Protein AF-A0A2V7QDG0-F1 (afdb_monomer_lite)

Foldseek 3Di:
DDDPQNLLQLLLVLLVQLLPPVNVVVNVVSLVVNLVVLQADKWKWFQDQPNPFIDIVNHGYDYPRRNVLSVLCVLLQWGMKIAHRNHDSQLSNLLSNSSNDHRPPDRSVVSSVVSVNPRIDTDGDDPRPDD

Secondary structure (DSSP, 8-state):
---HHHHHHHHHHHHHHHT-TT-HHHHHHHHHHHHHHHSS--EEEEEPGGG--EEETTEEE--TTHHHHHHHHHHTTEEEEEE-SS--HHHHHHHHHHHHSPTTSS-HHHHHHHTT-SS-EEEEPPPP---

Radius of gyration: 13.72 Å; chains: 1; bounding box: 31×35×35 Å

pLDDT: mean 87.35, std 11.58, range [34.81, 96.25]

Sequence (131 aa):
MPTLDNLAARFAQCVSLFRDPSAKTEQKKEFRALLGLLQDAAVTLRLAPGGSGIELNGVPCEAAGLATLVERLDLHGIGEIALPANPPPTQLFELLQALADQPGTHDVANRLAAAGADRIRIAPAGPSPSP

Structure (mmCIF, N/CA/C/O backbone):
data_AF-A0A2V7QDG0-F1
#
_entry.id   AF-A0A2V7QDG0-F1
#
loop_
_atom_site.group_PDB
_atom_site.id
_atom_site.type_symbol
_atom_site.label_atom_id
_atom_site.label_alt_id
_atom_site.label_comp_id
_atom_site.label_asym_id
_atom_site.label_entity_id
_atom_site.label_seq_id
_atom_site.pdbx_PDB_ins_code
_atom_site.Cartn_x
_atom_site.Cartn_y
_atom_site.Cartn_z
_atom_site.occupancy
_atom_site.B_iso_or_equiv
_atom_site.auth_seq_id
_atom_site.auth_comp_id
_atom_site.auth_asym_id
_atom_site.auth_atom_id
_atom_site.pdbx_PDB_model_num
ATOM 1 N N . MET A 1 1 ? -15.339 11.117 9.335 1.00 50.03 1 MET A N 1
ATOM 2 C CA . MET A 1 1 ? -14.679 9.840 8.997 1.00 50.03 1 MET A CA 1
ATOM 3 C C . MET A 1 1 ? -13.968 10.016 7.670 1.00 50.03 1 MET A C 1
ATOM 5 O O . MET A 1 1 ? -14.584 10.589 6.777 1.00 50.03 1 MET A O 1
ATOM 9 N N . PRO A 1 2 ? -12.698 9.612 7.533 1.00 61.31 2 PRO A N 1
ATOM 10 C CA . PRO A 1 2 ? -12.097 9.510 6.211 1.00 61.31 2 PRO A CA 1
ATOM 11 C C . PRO A 1 2 ? -12.868 8.469 5.393 1.00 61.31 2 PRO A C 1
ATOM 13 O O . PRO A 1 2 ? -13.202 7.403 5.906 1.00 61.31 2 PRO A O 1
ATOM 16 N N . THR A 1 3 ? -13.200 8.800 4.148 1.00 84.06 3 THR A N 1
ATOM 17 C CA . THR A 1 3 ? -13.788 7.836 3.213 1.00 84.06 3 THR A CA 1
ATOM 18 C C . THR A 1 3 ? -12.719 6.846 2.757 1.00 84.06 3 THR A C 1
ATOM 20 O O . THR A 1 3 ? -11.524 7.159 2.784 1.00 84.06 3 THR A O 1
ATOM 23 N N . LEU A 1 4 ? -13.141 5.657 2.322 1.00 89.75 4 LEU A N 1
ATOM 24 C CA . LEU A 1 4 ? -12.231 4.669 1.739 1.00 89.75 4 LEU A CA 1
ATOM 25 C C . LEU A 1 4 ? -11.511 5.249 0.510 1.00 89.75 4 LEU A C 1
ATOM 27 O O . LEU A 1 4 ? -10.300 5.099 0.406 1.00 89.75 4 LEU A O 1
ATOM 31 N N . ASP A 1 5 ? -12.184 6.053 -0.318 1.00 91.81 5 ASP A N 1
ATOM 32 C CA . ASP A 1 5 ? -11.551 6.726 -1.465 1.00 91.81 5 ASP A CA 1
ATOM 33 C C . ASP A 1 5 ? -10.410 7.667 -1.070 1.00 91.81 5 ASP A C 1
ATOM 35 O O . ASP A 1 5 ? -9.383 7.712 -1.743 1.00 91.81 5 ASP A O 1
ATOM 39 N N . ASN A 1 6 ? -10.539 8.398 0.044 1.00 92.31 6 ASN A N 1
ATOM 40 C CA . ASN A 1 6 ? -9.447 9.238 0.539 1.00 92.31 6 ASN A CA 1
ATOM 41 C C . ASN A 1 6 ? -8.246 8.375 0.950 1.00 92.31 6 ASN A C 1
ATOM 43 O O . ASN A 1 6 ? -7.110 8.723 0.645 1.00 92.31 6 ASN A O 1
ATOM 47 N N . LEU A 1 7 ? -8.476 7.232 1.601 1.00 92.19 7 LEU A N 1
ATOM 48 C CA . LEU A 1 7 ? -7.390 6.312 1.939 1.00 92.19 7 LEU A CA 1
ATOM 49 C C . LEU A 1 7 ? -6.736 5.736 0.679 1.00 92.19 7 LEU A C 1
ATOM 51 O O . LEU A 1 7 ? -5.509 5.744 0.578 1.00 92.19 7 LEU A O 1
ATOM 55 N N . ALA A 1 8 ? -7.541 5.309 -0.293 1.00 93.56 8 ALA A N 1
ATOM 56 C CA . ALA A 1 8 ? -7.075 4.758 -1.559 1.00 93.56 8 ALA A CA 1
ATOM 57 C C . ALA A 1 8 ? -6.234 5.781 -2.347 1.00 93.56 8 ALA A C 1
ATOM 59 O O . ALA A 1 8 ? -5.121 5.471 -2.773 1.00 93.56 8 ALA A O 1
ATOM 60 N N . ALA A 1 9 ? -6.714 7.026 -2.460 1.00 94.25 9 ALA A N 1
ATOM 61 C CA . ALA A 1 9 ? -5.997 8.123 -3.110 1.00 94.25 9 ALA A CA 1
ATOM 62 C C . ALA A 1 9 ? -4.649 8.408 -2.438 1.00 94.25 9 ALA A C 1
ATOM 64 O O . ALA A 1 9 ? -3.636 8.561 -3.117 1.00 94.25 9 ALA A O 1
ATOM 65 N N . ARG A 1 10 ? -4.609 8.451 -1.100 1.00 94.75 10 ARG A N 1
ATOM 66 C CA . ARG A 1 10 ? -3.361 8.689 -0.360 1.00 94.75 10 ARG A CA 1
ATOM 67 C C . ARG A 1 10 ? -2.375 7.545 -0.498 1.00 94.75 10 ARG A C 1
ATOM 69 O O . ARG A 1 10 ? -1.183 7.790 -0.650 1.00 94.75 10 ARG A O 1
ATOM 76 N N . PHE A 1 11 ? -2.859 6.306 -0.485 1.00 95.00 11 PHE A N 1
ATOM 77 C CA . PHE A 1 11 ? -2.010 5.143 -0.714 1.00 95.00 11 PHE A CA 1
ATOM 78 C C . PHE A 1 11 ? -1.373 5.200 -2.109 1.00 95.00 11 PHE A C 1
ATOM 80 O O . PHE A 1 11 ? -0.152 5.098 -2.236 1.00 95.00 11 PHE A O 1
ATOM 87 N N . ALA A 1 12 ? -2.179 5.451 -3.145 1.00 94.94 12 ALA A N 1
ATOM 88 C CA . ALA A 1 12 ? -1.694 5.620 -4.511 1.00 94.94 12 ALA A CA 1
ATOM 89 C C . ALA A 1 12 ? -0.690 6.779 -4.628 1.00 94.94 12 ALA A C 1
ATOM 91 O O . ALA A 1 12 ? 0.371 6.632 -5.239 1.00 94.94 12 ALA A O 1
ATOM 92 N N . GLN A 1 13 ? -0.980 7.913 -3.985 1.00 95.62 13 GLN A N 1
ATOM 93 C CA . GLN A 1 13 ? -0.096 9.075 -3.975 1.00 95.62 13 GLN A CA 1
ATOM 94 C C . GLN A 1 13 ? 1.233 8.784 -3.270 1.00 95.62 13 GLN A C 1
ATOM 96 O O . GLN A 1 13 ? 2.280 9.191 -3.772 1.00 95.62 13 GLN A O 1
ATOM 101 N N . CYS A 1 14 ? 1.226 8.057 -2.148 1.00 95.56 14 CYS A N 1
ATOM 102 C CA . CYS A 1 14 ? 2.448 7.597 -1.491 1.00 95.56 14 CYS A CA 1
ATOM 103 C C . CYS A 1 14 ? 3.302 6.760 -2.446 1.00 95.56 14 CYS A C 1
ATOM 105 O O . CYS A 1 14 ? 4.466 7.092 -2.649 1.00 95.56 14 CYS A O 1
ATOM 107 N N . VAL A 1 15 ? 2.731 5.728 -3.076 1.00 94.56 15 VAL A N 1
ATOM 108 C CA . VAL A 1 15 ? 3.474 4.881 -4.027 1.00 94.56 15 VAL A CA 1
ATOM 109 C C . VAL A 1 15 ? 4.035 5.717 -5.180 1.00 94.56 15 VAL A C 1
ATOM 111 O O . VAL A 1 15 ? 5.191 5.544 -5.557 1.00 94.56 15 VAL A O 1
ATOM 114 N N . SER A 1 16 ? 3.270 6.681 -5.701 1.00 93.88 16 SER A N 1
ATOM 115 C CA . SER A 1 16 ? 3.753 7.575 -6.758 1.00 93.88 16 SER A CA 1
ATOM 116 C C . SER A 1 16 ? 4.899 8.481 -6.298 1.00 93.88 16 SER A C 1
ATOM 118 O O . SER A 1 16 ? 5.885 8.617 -7.015 1.00 93.88 16 SER A O 1
ATOM 120 N N . LEU A 1 17 ? 4.798 9.098 -5.116 1.00 94.94 17 LEU A N 1
ATOM 121 C CA . LEU A 1 17 ? 5.831 9.992 -4.578 1.00 94.94 17 LEU A CA 1
ATOM 122 C C . LEU A 1 17 ? 7.122 9.249 -4.234 1.00 94.94 17 LEU A C 1
ATOM 124 O O . LEU A 1 17 ? 8.207 9.801 -4.390 1.00 94.94 17 LEU A O 1
ATOM 128 N N . PHE A 1 18 ? 7.021 8.002 -3.778 1.00 93.19 18 PHE A N 1
ATOM 129 C CA . PHE A 1 18 ? 8.183 7.188 -3.420 1.00 93.19 18 PHE A CA 1
ATOM 130 C C . PHE A 1 18 ? 9.029 6.797 -4.640 1.00 93.19 18 PHE A C 1
ATOM 132 O O . PHE A 1 18 ? 10.203 6.475 -4.484 1.00 93.19 18 PHE A O 1
ATOM 139 N N . ARG A 1 19 ? 8.475 6.903 -5.856 1.00 91.19 19 ARG A N 1
ATOM 140 C CA . ARG A 1 19 ? 9.228 6.745 -7.112 1.00 91.19 19 ARG A CA 1
ATOM 141 C C . ARG A 1 19 ? 10.133 7.935 -7.424 1.00 91.19 19 ARG A C 1
ATOM 143 O O . ARG A 1 19 ? 11.062 7.786 -8.213 1.00 91.19 19 ARG A O 1
ATOM 150 N N . ASP A 1 20 ? 9.858 9.102 -6.845 1.00 91.75 20 ASP A N 1
ATOM 151 C CA . ASP A 1 20 ? 10.674 10.301 -7.014 1.00 91.75 20 ASP A CA 1
ATOM 152 C C . ASP A 1 20 ? 11.577 10.501 -5.785 1.00 91.75 20 ASP A C 1
ATOM 154 O O . ASP A 1 20 ? 11.130 11.051 -4.775 1.00 91.75 20 ASP A O 1
ATOM 158 N N . PRO A 1 21 ? 12.864 10.112 -5.840 1.00 86.94 21 PRO A N 1
ATOM 159 C CA . PRO A 1 21 ? 13.773 10.239 -4.701 1.00 86.94 21 PRO A CA 1
ATOM 160 C C . PRO A 1 21 ? 14.063 11.696 -4.295 1.00 86.94 21 PRO A C 1
ATOM 162 O O . PRO A 1 21 ? 14.637 11.925 -3.223 1.00 86.94 21 PRO A O 1
ATOM 165 N N . SER A 1 22 ? 13.695 12.682 -5.121 1.00 92.00 22 SER A N 1
ATOM 166 C CA . SER A 1 22 ? 13.873 14.106 -4.826 1.00 92.00 22 SER A CA 1
ATOM 167 C C . SER A 1 22 ? 12.738 14.694 -3.974 1.00 92.00 22 SER A C 1
ATOM 169 O O . SER A 1 22 ? 12.972 15.632 -3.210 1.00 92.00 22 SER A O 1
ATOM 171 N N . ALA A 1 23 ? 11.548 14.084 -3.986 1.00 93.69 23 ALA A N 1
ATOM 172 C CA . ALA A 1 23 ? 10.334 14.567 -3.319 1.00 93.69 23 ALA A CA 1
ATOM 173 C C . ALA A 1 23 ? 10.246 14.205 -1.817 1.00 93.69 23 ALA A C 1
ATOM 175 O O . ALA A 1 23 ? 9.186 13.847 -1.298 1.00 93.69 23 ALA A O 1
ATOM 176 N N . LYS A 1 24 ? 11.366 14.253 -1.079 1.00 92.62 24 LYS A N 1
ATOM 177 C CA . LYS A 1 24 ? 11.447 13.752 0.315 1.00 92.62 24 LYS A CA 1
ATOM 178 C C . LYS A 1 24 ? 10.480 14.448 1.279 1.00 92.62 24 LYS A C 1
ATOM 180 O O . LYS A 1 24 ? 9.975 13.822 2.216 1.00 92.62 24 LYS A O 1
ATOM 185 N N . THR A 1 25 ? 10.236 15.742 1.084 1.00 94.75 25 THR A N 1
ATOM 186 C CA . THR A 1 25 ? 9.331 16.528 1.937 1.00 94.75 25 THR A CA 1
ATOM 187 C C . THR A 1 25 ? 7.885 16.077 1.741 1.00 94.75 25 THR A C 1
ATOM 189 O O . THR A 1 25 ? 7.161 15.840 2.713 1.00 94.75 25 THR A O 1
ATOM 192 N N . GLU A 1 26 ? 7.488 15.894 0.488 1.00 95.31 26 GLU A N 1
ATOM 193 C CA . GLU A 1 26 ? 6.166 15.466 0.052 1.00 95.31 26 GLU A CA 1
ATOM 194 C C . GLU A 1 26 ? 5.913 14.013 0.458 1.00 95.31 26 GLU A C 1
ATOM 196 O O . GLU A 1 26 ? 4.876 13.732 1.056 1.00 95.31 26 GLU A O 1
ATOM 201 N N . GLN A 1 27 ? 6.886 13.116 0.250 1.00 94.44 27 GLN A N 1
ATOM 202 C CA . GLN A 1 27 ? 6.838 11.726 0.716 1.00 94.44 27 GLN A CA 1
ATOM 203 C C . GLN A 1 27 ? 6.535 11.654 2.214 1.00 94.44 27 GLN A C 1
ATOM 205 O O . GLN A 1 27 ? 5.608 10.965 2.632 1.00 94.44 27 GLN A O 1
ATOM 210 N N . LYS A 1 28 ? 7.279 12.405 3.038 1.00 94.75 28 LYS A N 1
ATOM 211 C CA . LYS A 1 28 ? 7.102 12.410 4.496 1.00 94.75 28 LYS A CA 1
ATOM 212 C C . LYS A 1 28 ? 5.739 12.959 4.912 1.00 94.75 28 LYS A C 1
ATOM 214 O O . LYS A 1 28 ? 5.142 12.459 5.868 1.00 94.75 28 LYS A O 1
ATOM 219 N N . LYS A 1 29 ? 5.266 14.009 4.236 1.00 96.25 29 LYS A N 1
ATOM 220 C CA . LYS A 1 29 ? 3.952 14.613 4.489 1.00 96.25 29 LYS A CA 1
ATOM 221 C C . LYS A 1 29 ? 2.836 13.620 4.176 1.00 96.25 29 LYS A C 1
ATOM 223 O O . LYS A 1 29 ? 1.977 13.400 5.027 1.00 96.25 29 LYS A O 1
ATOM 228 N N . GLU A 1 30 ? 2.878 13.011 2.996 1.00 95.62 30 GLU A N 1
ATOM 229 C CA . GLU A 1 30 ? 1.843 12.085 2.542 1.00 95.62 30 GLU A CA 1
ATOM 230 C C . GLU A 1 30 ? 1.844 10.797 3.371 1.00 95.62 30 GLU A C 1
ATOM 232 O O . GLU A 1 30 ? 0.801 10.364 3.852 1.00 95.62 30 GLU A O 1
ATOM 237 N N . PHE A 1 31 ? 3.030 10.264 3.672 1.00 95.75 31 PHE A N 1
ATOM 238 C CA . PHE A 1 31 ? 3.196 9.090 4.523 1.00 95.75 31 PHE A CA 1
ATOM 239 C C . PHE A 1 31 ? 2.591 9.278 5.922 1.00 95.75 31 PHE A C 1
ATOM 241 O O . PHE A 1 31 ? 1.888 8.408 6.433 1.00 95.75 31 PHE A O 1
ATOM 248 N N . ARG A 1 32 ? 2.810 10.444 6.546 1.00 95.62 32 ARG A N 1
ATOM 249 C CA . ARG A 1 32 ? 2.201 10.774 7.846 1.00 95.62 32 ARG A CA 1
ATOM 250 C C . ARG A 1 32 ? 0.685 10.897 7.764 1.00 95.62 32 ARG A C 1
ATOM 252 O O . ARG A 1 32 ? 0.002 10.495 8.701 1.00 95.62 32 ARG A O 1
ATOM 259 N N . ALA A 1 33 ? 0.165 11.449 6.670 1.00 94.31 33 ALA A N 1
ATOM 260 C CA . ALA A 1 33 ? -1.273 11.540 6.464 1.00 94.31 33 ALA A CA 1
ATOM 261 C C . ALA A 1 33 ? -1.900 10.145 6.324 1.00 94.31 33 ALA A C 1
ATOM 263 O O . ALA A 1 33 ? -2.907 9.875 6.972 1.00 94.31 33 ALA A O 1
ATOM 264 N N . LEU A 1 34 ? -1.270 9.246 5.559 1.00 94.56 34 LEU A N 1
ATOM 265 C CA . LEU A 1 34 ? -1.700 7.852 5.431 1.00 94.56 34 LEU A CA 1
ATOM 266 C C . LEU A 1 34 ? -1.682 7.117 6.781 1.00 94.56 34 LEU A C 1
ATOM 268 O O . LEU A 1 34 ? -2.663 6.464 7.126 1.00 94.56 34 LEU A O 1
ATOM 272 N N . LEU A 1 35 ? -0.617 7.271 7.579 1.00 93.81 35 LEU A N 1
ATOM 273 C CA . LEU A 1 35 ? -0.552 6.698 8.931 1.00 93.81 35 LEU A CA 1
ATOM 274 C C . LEU A 1 35 ? -1.698 7.178 9.826 1.00 93.81 35 LEU A C 1
ATOM 276 O O . LEU A 1 35 ? -2.292 6.371 10.533 1.00 93.81 35 LEU A O 1
ATOM 280 N N . GLY A 1 36 ? -2.037 8.469 9.766 1.00 93.56 36 GLY A N 1
ATOM 281 C CA . GLY A 1 36 ? -3.166 9.021 10.515 1.00 93.56 36 GLY A CA 1
ATOM 282 C C . GLY A 1 36 ? -4.511 8.403 10.121 1.00 93.56 36 GLY A C 1
ATOM 283 O O . GLY A 1 36 ? -5.379 8.246 10.972 1.00 93.56 36 GLY A O 1
ATOM 284 N N . LEU A 1 37 ? -4.685 8.001 8.855 1.00 91.88 37 LEU A N 1
ATOM 285 C CA . LEU A 1 37 ? -5.897 7.302 8.409 1.00 91.88 37 LEU A CA 1
ATOM 286 C C . LEU A 1 37 ? -5.953 5.842 8.876 1.00 91.88 37 LEU A C 1
ATOM 288 O O . LEU A 1 37 ? -7.039 5.322 9.119 1.00 91.88 37 LEU A O 1
ATOM 292 N N . LEU A 1 38 ? -4.796 5.191 9.001 1.00 92.69 38 LEU A N 1
ATOM 293 C CA . LEU A 1 38 ? -4.669 3.792 9.421 1.00 92.69 38 LEU A CA 1
ATOM 294 C C . LEU A 1 38 ? -4.606 3.624 10.946 1.00 92.69 38 LEU A C 1
ATOM 296 O O . LEU A 1 38 ? -4.506 2.497 11.428 1.00 92.69 38 LEU A O 1
ATOM 300 N N . GLN A 1 39 ? -4.651 4.716 11.714 1.00 90.81 39 GLN A N 1
ATOM 301 C CA . GLN A 1 39 ? -4.477 4.692 13.168 1.00 90.81 39 GLN A CA 1
ATOM 302 C C . GLN A 1 39 ? -5.492 3.773 13.862 1.00 90.81 39 GLN A C 1
ATOM 304 O O . GLN A 1 39 ? -5.100 2.944 14.680 1.00 90.81 39 GLN A O 1
ATOM 309 N N . ASP A 1 40 ? -6.766 3.867 13.478 1.00 86.81 40 ASP A N 1
ATOM 310 C CA . ASP A 1 40 ? -7.866 3.167 14.155 1.00 86.81 40 ASP A CA 1
ATOM 311 C C . ASP A 1 40 ? -8.555 2.109 13.275 1.00 86.81 40 ASP A C 1
ATOM 313 O O . ASP A 1 40 ? -9.493 1.448 13.718 1.00 86.81 40 ASP A O 1
ATOM 317 N N . ALA A 1 41 ? -8.109 1.932 12.026 1.00 86.44 41 ALA A N 1
ATOM 318 C CA . ALA A 1 41 ? -8.768 1.065 11.054 1.00 86.44 41 ALA A CA 1
ATOM 319 C C . ALA A 1 41 ? -7.781 0.130 10.352 1.00 86.44 41 ALA A C 1
ATOM 321 O O . ALA A 1 41 ? -6.815 0.569 9.729 1.00 86.44 41 ALA A O 1
ATOM 322 N N . ALA A 1 42 ? -8.071 -1.171 10.419 1.00 91.31 42 ALA A N 1
ATOM 323 C CA . ALA A 1 42 ? -7.445 -2.154 9.549 1.00 91.31 42 ALA A CA 1
ATOM 324 C C . ALA A 1 42 ? -8.037 -2.036 8.141 1.00 91.31 42 ALA A C 1
ATOM 326 O O . ALA A 1 42 ? -9.237 -1.792 7.969 1.00 91.31 42 ALA A O 1
ATOM 327 N N . VAL A 1 43 ? -7.187 -2.211 7.136 1.00 94.12 43 VAL A N 1
ATOM 328 C CA . VAL A 1 43 ? -7.565 -2.050 5.736 1.00 94.12 43 VAL A CA 1
ATOM 329 C C . VAL A 1 43 ? -6.993 -3.185 4.921 1.00 94.12 43 VAL A C 1
ATOM 331 O O . VAL A 1 43 ? -5.805 -3.472 4.983 1.00 94.12 43 VAL A O 1
ATOM 334 N N . THR A 1 44 ? -7.845 -3.802 4.123 1.00 95.25 44 THR A N 1
ATOM 335 C CA . THR A 1 44 ? -7.456 -4.749 3.089 1.00 95.25 44 THR A CA 1
ATOM 336 C C . THR A 1 44 ? -7.577 -4.049 1.755 1.00 95.25 44 THR A C 1
ATOM 338 O O . THR A 1 44 ? -8.673 -3.649 1.373 1.00 95.25 44 THR A O 1
ATOM 341 N N . LEU A 1 45 ? -6.455 -3.880 1.072 1.00 95.19 45 LEU A N 1
ATOM 342 C CA . LEU A 1 45 ? -6.398 -3.388 -0.291 1.00 95.19 45 LEU A CA 1
ATOM 343 C C . LEU A 1 45 ? -6.337 -4.584 -1.231 1.00 95.19 45 LEU A C 1
ATOM 345 O O . LEU A 1 45 ? -5.458 -5.426 -1.080 1.00 95.19 45 LEU A O 1
ATOM 349 N N . ARG A 1 46 ? -7.245 -4.656 -2.200 1.00 94.50 46 ARG A N 1
ATOM 350 C CA . ARG A 1 46 ? -7.330 -5.767 -3.149 1.00 94.50 46 ARG A CA 1
ATOM 351 C C . ARG A 1 46 ? -7.445 -5.250 -4.579 1.00 94.50 46 ARG A C 1
ATOM 353 O O . ARG A 1 46 ? -8.132 -4.260 -4.822 1.00 94.50 46 ARG A O 1
ATOM 360 N N . LEU A 1 47 ? -6.796 -5.931 -5.522 1.00 92.25 47 LEU A N 1
ATOM 361 C CA . LEU A 1 47 ? -7.084 -5.766 -6.945 1.00 92.25 47 LEU A CA 1
ATOM 362 C C . LEU A 1 47 ? -8.492 -6.289 -7.239 1.00 92.25 47 LEU A C 1
ATOM 364 O O . LEU A 1 47 ? -8.799 -7.452 -6.969 1.00 92.25 47 LEU A O 1
ATOM 368 N N . ALA A 1 48 ? -9.343 -5.437 -7.806 1.00 87.81 48 ALA A N 1
ATOM 369 C CA . ALA A 1 48 ? -10.673 -5.853 -8.224 1.00 87.81 48 ALA A CA 1
ATOM 370 C C . ALA A 1 48 ? -10.576 -7.000 -9.256 1.00 87.81 48 ALA A C 1
ATOM 372 O O . ALA A 1 48 ? -9.614 -7.044 -10.039 1.00 87.81 48 ALA A O 1
ATOM 373 N N . PRO A 1 49 ? -11.553 -7.926 -9.301 1.00 79.19 49 PRO A N 1
ATOM 374 C CA . PRO A 1 49 ? -11.563 -9.010 -10.277 1.00 79.19 49 PRO A CA 1
ATOM 375 C C . PRO A 1 49 ? -11.360 -8.498 -11.710 1.00 79.19 49 PRO A C 1
ATOM 377 O O . PRO A 1 49 ? -12.013 -7.549 -12.146 1.00 79.19 49 PRO A O 1
ATOM 380 N N . GLY A 1 50 ? -10.435 -9.125 -12.442 1.00 74.44 50 GLY A N 1
ATOM 381 C CA . GLY A 1 50 ? -10.081 -8.718 -13.806 1.00 74.44 50 GLY A CA 1
ATOM 382 C C . GLY A 1 50 ? -9.208 -7.460 -13.905 1.00 74.44 50 GLY A C 1
ATOM 383 O O . GLY A 1 50 ? -9.056 -6.935 -15.003 1.00 74.44 50 GLY A O 1
ATOM 384 N N . GLY A 1 51 ? -8.646 -6.964 -12.795 1.00 71.94 51 GLY A N 1
ATOM 385 C CA . GLY A 1 51 ? -7.712 -5.828 -12.794 1.00 71.94 51 GLY A CA 1
ATOM 386 C C . GLY A 1 51 ? -8.371 -4.471 -13.063 1.00 71.94 51 GLY A C 1
ATOM 387 O O . GLY A 1 51 ? -7.697 -3.518 -13.439 1.00 71.94 51 GLY A O 1
ATOM 388 N N . SER A 1 52 ? -9.690 -4.368 -12.884 1.00 80.25 52 SER A N 1
ATOM 389 C CA . SER A 1 52 ? -10.482 -3.177 -13.228 1.00 80.25 52 SER A CA 1
ATOM 390 C C . SER A 1 52 ? -10.310 -1.996 -12.265 1.00 80.25 52 SER A C 1
ATOM 392 O O . SER A 1 52 ? -10.782 -0.897 -12.554 1.00 80.25 52 SER A O 1
ATOM 394 N N . GLY A 1 53 ? -9.639 -2.195 -11.128 1.00 90.25 53 GLY A N 1
ATOM 395 C CA . GLY A 1 53 ? -9.488 -1.167 -10.109 1.00 90.25 53 GLY A CA 1
ATOM 396 C C . GLY A 1 53 ? -9.013 -1.707 -8.765 1.00 90.25 53 GLY A C 1
ATOM 397 O O . GLY A 1 53 ? -8.429 -2.788 -8.672 1.00 90.25 53 GLY A O 1
ATOM 398 N N . ILE A 1 54 ? -9.283 -0.927 -7.719 1.00 94.50 54 ILE A N 1
ATOM 399 C CA . ILE A 1 54 ? -8.925 -1.229 -6.333 1.00 94.50 54 ILE A CA 1
ATOM 400 C C . ILE A 1 54 ? -10.192 -1.329 -5.493 1.00 94.50 54 ILE A C 1
ATOM 402 O O . ILE A 1 54 ? -11.063 -0.464 -5.563 1.00 94.50 54 ILE A O 1
ATOM 406 N N . GLU A 1 55 ? -10.245 -2.347 -4.644 1.00 94.81 55 GLU A N 1
ATOM 407 C CA . GLU A 1 55 ? -11.213 -2.466 -3.564 1.00 94.81 55 GLU A CA 1
ATOM 408 C C . GLU A 1 55 ? -10.508 -2.257 -2.222 1.00 94.81 55 GLU A C 1
ATOM 410 O O . GLU A 1 55 ? -9.455 -2.844 -1.959 1.00 94.81 55 GLU A O 1
ATOM 415 N N . LEU A 1 56 ? -11.107 -1.455 -1.343 1.00 94.12 56 LEU A N 1
ATOM 416 C CA . LEU A 1 56 ? -10.708 -1.364 0.055 1.00 94.12 56 LEU A CA 1
ATOM 417 C C . LEU A 1 56 ? -11.772 -1.998 0.938 1.00 94.12 56 LEU A C 1
ATOM 419 O O . LEU A 1 56 ? -12.929 -1.587 0.922 1.00 94.12 56 LEU A O 1
ATOM 423 N N . ASN A 1 57 ? -11.386 -2.994 1.733 1.00 93.56 57 ASN A N 1
ATOM 424 C CA . ASN A 1 57 ? -12.301 -3.756 2.587 1.00 93.56 57 ASN A CA 1
ATOM 425 C C . ASN A 1 57 ? -13.519 -4.316 1.814 1.00 93.56 57 ASN A C 1
ATOM 427 O O . ASN A 1 57 ? -14.615 -4.404 2.361 1.00 93.56 57 ASN A O 1
ATOM 431 N N . GLY A 1 58 ? -13.326 -4.679 0.539 1.00 91.44 58 GLY A N 1
ATOM 432 C CA . GLY A 1 58 ? -14.381 -5.176 -0.355 1.00 91.44 58 GLY A CA 1
ATOM 433 C C . GLY A 1 58 ? -15.283 -4.094 -0.959 1.00 91.44 58 GLY A C 1
ATOM 434 O O . GLY A 1 58 ? -16.275 -4.426 -1.601 1.00 91.44 58 GLY A O 1
ATOM 435 N N . VAL A 1 59 ? -14.970 -2.812 -0.755 1.00 92.75 59 VAL A N 1
ATOM 436 C CA . VAL A 1 59 ? -15.679 -1.684 -1.371 1.00 92.75 59 VAL A CA 1
ATOM 437 C C . VAL A 1 59 ? -14.843 -1.150 -2.536 1.00 92.75 59 VAL A C 1
ATOM 439 O O . VAL A 1 59 ? -13.696 -0.762 -2.300 1.00 92.75 59 VAL A O 1
ATOM 442 N N . PRO A 1 60 ? -15.377 -1.104 -3.769 1.00 92.69 60 PRO A N 1
ATOM 443 C CA . PRO A 1 60 ? -14.699 -0.479 -4.900 1.00 92.69 60 PRO A CA 1
ATOM 444 C C . PRO A 1 60 ? -14.392 0.988 -4.610 1.00 92.69 60 PRO A C 1
ATOM 446 O O . PRO A 1 60 ? -15.253 1.713 -4.109 1.00 92.69 60 PRO A O 1
ATOM 449 N N . CYS A 1 61 ? -13.174 1.415 -4.926 1.00 92.69 61 CYS A N 1
ATOM 450 C CA . CYS A 1 61 ? -12.748 2.795 -4.748 1.00 92.69 61 CYS A CA 1
ATOM 451 C C . CYS A 1 61 ? -12.616 3.515 -6.087 1.00 92.69 61 CYS A C 1
ATOM 453 O O . CYS A 1 61 ? -12.048 2.987 -7.044 1.00 92.69 61 CYS A O 1
ATOM 455 N N . GLU A 1 62 ? -13.057 4.768 -6.107 1.00 89.94 62 GLU A N 1
ATOM 456 C CA . GLU A 1 62 ? -12.919 5.676 -7.242 1.00 89.94 62 GLU A CA 1
ATOM 457 C C . GLU A 1 62 ? -12.103 6.890 -6.798 1.00 89.94 62 GLU A C 1
ATOM 459 O O . GLU A 1 62 ? -12.613 7.886 -6.287 1.00 89.94 62 GLU A O 1
ATOM 464 N N . ALA A 1 63 ? -10.786 6.786 -6.955 1.00 88.69 63 ALA A N 1
ATOM 465 C CA . ALA A 1 63 ? -9.844 7.801 -6.510 1.00 88.69 63 ALA A CA 1
ATOM 466 C C . ALA A 1 63 ? -8.790 8.105 -7.581 1.00 88.69 63 ALA A C 1
ATOM 468 O O . ALA A 1 63 ? -8.479 7.292 -8.456 1.00 88.69 63 ALA A O 1
ATOM 469 N N . ALA A 1 64 ? -8.208 9.300 -7.505 1.00 88.25 64 ALA A N 1
ATOM 470 C CA . ALA A 1 64 ? -7.118 9.682 -8.391 1.00 88.25 64 ALA A CA 1
ATOM 471 C C . ALA A 1 64 ? -5.879 8.802 -8.146 1.00 88.25 64 ALA A C 1
ATOM 473 O O . ALA A 1 64 ? -5.562 8.451 -7.010 1.00 88.25 64 ALA A O 1
ATOM 474 N N . GLY A 1 65 ? -5.164 8.461 -9.220 1.00 88.19 65 GLY A N 1
ATOM 475 C CA . GLY A 1 65 ? -3.915 7.696 -9.144 1.00 88.19 65 GLY A CA 1
ATOM 476 C C . GLY A 1 65 ? -4.076 6.186 -8.933 1.00 88.19 65 GLY A C 1
ATOM 477 O O . GLY A 1 65 ? -3.068 5.482 -8.942 1.00 88.19 65 GLY A O 1
ATOM 478 N N . LEU A 1 66 ? -5.305 5.662 -8.803 1.00 92.69 66 LEU A N 1
ATOM 479 C CA . LEU A 1 66 ? -5.526 4.219 -8.626 1.00 92.69 66 LEU A CA 1
ATOM 480 C C . LEU A 1 66 ? -5.032 3.388 -9.810 1.00 92.69 66 LEU A C 1
ATOM 482 O O . LEU A 1 66 ? -4.531 2.295 -9.588 1.00 92.69 66 LEU A O 1
ATOM 486 N N . ALA A 1 67 ? -5.095 3.908 -11.040 1.00 91.75 67 ALA A N 1
ATOM 487 C CA . ALA A 1 67 ? -4.558 3.216 -12.214 1.00 91.75 67 ALA A CA 1
ATOM 488 C C . ALA A 1 67 ? -3.057 2.911 -12.064 1.00 91.75 67 ALA A C 1
ATOM 490 O O . ALA A 1 67 ? -2.630 1.782 -12.289 1.00 91.75 67 ALA A O 1
ATOM 491 N N . THR A 1 68 ? -2.274 3.886 -11.590 1.00 91.00 68 THR A N 1
ATOM 492 C CA . THR A 1 68 ? -0.854 3.681 -11.277 1.00 91.00 68 THR A CA 1
ATOM 493 C C . THR A 1 68 ? -0.692 2.631 -10.186 1.00 91.00 68 THR A C 1
ATOM 495 O O . THR A 1 68 ? 0.171 1.771 -10.285 1.00 91.00 68 THR A O 1
ATOM 498 N N . LEU A 1 69 ? -1.518 2.672 -9.137 1.00 93.19 69 LEU A N 1
ATOM 499 C CA . LEU A 1 69 ? -1.442 1.687 -8.061 1.00 93.19 69 LEU A CA 1
ATOM 500 C C . LEU A 1 69 ? -1.746 0.262 -8.554 1.00 93.19 69 LEU A C 1
ATOM 502 O O . LEU A 1 69 ? -1.005 -0.651 -8.205 1.00 93.19 69 LEU A O 1
ATOM 506 N N . VAL A 1 70 ? -2.775 0.085 -9.388 1.00 93.06 70 VAL A N 1
ATOM 507 C CA . VAL A 1 70 ? -3.116 -1.198 -10.027 1.00 93.06 70 VAL A CA 1
ATOM 508 C C . VAL A 1 70 ? -1.933 -1.727 -10.831 1.00 93.06 70 VAL A C 1
ATOM 510 O O . VAL A 1 70 ? -1.517 -2.859 -10.610 1.00 93.06 70 VAL A O 1
ATOM 513 N N . GLU A 1 71 ? -1.338 -0.893 -11.689 1.00 91.12 71 GLU A N 1
ATOM 514 C CA . GLU A 1 71 ? -0.155 -1.263 -12.477 1.00 91.12 71 GLU A CA 1
ATOM 515 C C . GLU A 1 71 ? 0.996 -1.728 -11.575 1.00 91.12 71 GLU A C 1
ATOM 517 O O . GLU A 1 71 ? 1.642 -2.735 -11.847 1.00 91.12 71 GLU A O 1
ATOM 522 N N . ARG A 1 72 ? 1.249 -1.030 -10.459 1.00 91.56 72 ARG A N 1
ATOM 523 C CA . ARG A 1 72 ? 2.314 -1.421 -9.523 1.00 91.56 72 ARG A CA 1
ATOM 524 C C . ARG A 1 72 ? 2.041 -2.760 -8.852 1.00 91.56 72 ARG A C 1
ATOM 526 O O . ARG A 1 72 ? 2.974 -3.540 -8.695 1.00 91.56 72 ARG A O 1
ATOM 533 N N . LEU A 1 73 ? 0.804 -3.024 -8.451 1.00 91.81 73 LEU A N 1
ATOM 534 C CA . LEU A 1 73 ? 0.442 -4.302 -7.842 1.00 91.81 73 LEU A CA 1
ATOM 535 C C . LEU A 1 73 ? 0.577 -5.448 -8.846 1.00 91.81 73 LEU A C 1
ATOM 537 O O . LEU A 1 73 ? 1.157 -6.471 -8.499 1.00 91.81 73 LEU A O 1
ATOM 541 N N . ASP A 1 74 ? 0.141 -5.239 -10.088 1.00 89.75 74 ASP A N 1
ATOM 542 C CA . ASP A 1 74 ? 0.260 -6.220 -11.170 1.00 89.75 74 ASP A CA 1
ATOM 543 C C . ASP A 1 74 ? 1.729 -6.526 -11.511 1.00 89.75 74 ASP A C 1
ATOM 545 O O . ASP A 1 74 ? 2.140 -7.686 -11.531 1.00 89.75 74 ASP A O 1
ATOM 549 N N . LEU A 1 75 ? 2.572 -5.492 -11.638 1.00 89.44 75 LEU A N 1
ATOM 550 C CA . LEU A 1 75 ? 4.018 -5.644 -11.863 1.00 89.44 75 LEU A CA 1
ATOM 551 C C . LEU A 1 75 ? 4.730 -6.435 -10.756 1.00 89.44 75 LEU A C 1
ATOM 553 O O . LEU A 1 75 ? 5.746 -7.080 -11.017 1.00 89.44 75 LEU A O 1
ATOM 557 N N . HIS A 1 76 ? 4.218 -6.373 -9.526 1.00 89.94 76 HIS A N 1
ATOM 558 C CA . HIS A 1 76 ? 4.738 -7.119 -8.378 1.00 89.94 76 HIS A CA 1
ATOM 559 C C . HIS A 1 76 ? 3.994 -8.439 -8.126 1.00 89.94 76 HIS A C 1
ATOM 561 O O . HIS A 1 76 ? 4.319 -9.143 -7.172 1.00 89.94 76 HIS A O 1
ATOM 567 N N . GLY A 1 77 ? 3.004 -8.792 -8.954 1.00 89.31 77 GLY A N 1
ATOM 568 C CA . GLY A 1 77 ? 2.196 -10.005 -8.800 1.00 89.31 77 GLY A CA 1
ATOM 569 C C . GLY A 1 77 ? 1.346 -10.033 -7.525 1.00 89.31 77 GLY A C 1
ATOM 570 O O . GLY A 1 77 ? 1.030 -11.111 -7.019 1.00 89.31 77 GLY A O 1
ATOM 571 N N . ILE A 1 78 ? 0.991 -8.871 -6.974 1.00 91.44 78 ILE A N 1
ATOM 572 C CA . ILE A 1 78 ? 0.253 -8.731 -5.715 1.00 91.44 78 ILE A CA 1
ATOM 573 C C . ILE A 1 78 ? -1.239 -8.581 -6.001 1.00 91.44 78 ILE A C 1
ATOM 575 O O . ILE A 1 78 ? -1.657 -7.653 -6.681 1.00 91.44 78 ILE A O 1
ATOM 579 N N . GLY A 1 79 ? -2.055 -9.455 -5.416 1.00 92.00 79 GLY A N 1
ATOM 580 C CA . GLY A 1 79 ? -3.514 -9.398 -5.516 1.00 92.00 79 GLY A CA 1
ATOM 581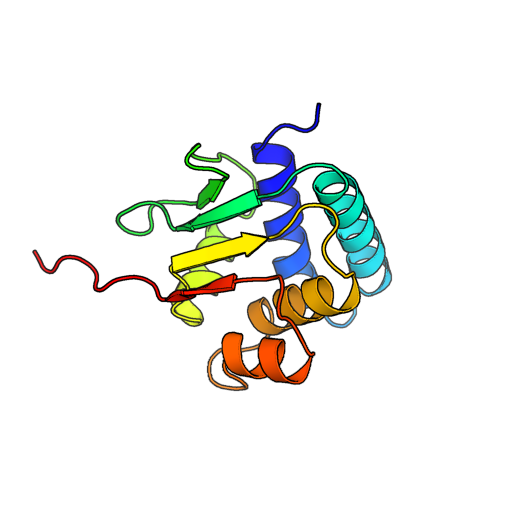 C C . GLY A 1 79 ? -4.165 -8.718 -4.322 1.00 92.00 79 GLY A C 1
ATOM 582 O O . GLY A 1 79 ? -5.214 -8.091 -4.459 1.00 92.00 79 GLY A O 1
ATOM 583 N N . GLU A 1 80 ? -3.550 -8.836 -3.146 1.00 94.00 80 GLU A N 1
ATOM 584 C CA . GLU A 1 80 ? -4.088 -8.295 -1.904 1.00 94.00 80 GLU A CA 1
ATOM 585 C C . GLU A 1 80 ? -2.976 -7.896 -0.931 1.00 94.00 80 GLU A C 1
ATOM 587 O O . GLU A 1 80 ? -1.951 -8.568 -0.810 1.00 94.00 80 GLU A O 1
ATOM 592 N N . ILE A 1 81 ? -3.215 -6.812 -0.196 1.00 95.19 81 ILE A N 1
ATOM 593 C CA . ILE A 1 81 ? -2.404 -6.346 0.922 1.00 95.19 81 ILE A CA 1
ATOM 594 C C . ILE A 1 81 ? -3.333 -6.092 2.108 1.00 95.19 81 ILE A C 1
ATOM 596 O O . ILE A 1 81 ? -4.172 -5.193 2.069 1.00 95.19 81 ILE A O 1
ATOM 600 N N . ALA A 1 82 ? -3.150 -6.834 3.196 1.00 94.62 82 ALA A N 1
ATOM 601 C CA . ALA A 1 82 ? -3.827 -6.572 4.458 1.00 94.62 82 ALA A CA 1
ATOM 602 C C . ALA A 1 82 ? -2.919 -5.758 5.388 1.00 94.62 82 ALA A C 1
ATOM 604 O O . ALA A 1 82 ? -1.836 -6.200 5.784 1.00 94.62 82 ALA A O 1
ATOM 605 N N . LEU A 1 83 ? -3.391 -4.569 5.755 1.00 94.38 83 LEU A N 1
ATOM 606 C CA . LEU A 1 83 ? -2.768 -3.649 6.694 1.00 94.38 83 LEU A CA 1
ATOM 607 C C . LEU A 1 83 ? -3.516 -3.705 8.033 1.00 94.38 83 LEU A C 1
ATOM 609 O O . LEU A 1 83 ? -4.741 -3.541 8.067 1.00 94.38 83 LEU A O 1
ATOM 613 N N . PRO A 1 84 ? -2.814 -3.904 9.159 1.00 92.69 84 PRO A N 1
ATOM 614 C CA . PRO A 1 84 ? -3.435 -3.839 10.474 1.00 92.69 84 PRO A CA 1
ATOM 615 C C . PRO A 1 84 ? -3.797 -2.388 10.820 1.00 92.69 84 PRO A C 1
ATOM 617 O O . PRO A 1 84 ? -3.196 -1.451 10.295 1.00 92.69 84 PRO A O 1
ATOM 620 N N . ALA A 1 85 ? -4.703 -2.201 11.783 1.00 92.31 85 ALA A N 1
ATOM 621 C CA . ALA A 1 85 ? -4.827 -0.910 12.452 1.00 92.31 85 ALA A CA 1
ATOM 622 C C . ALA A 1 85 ? -3.507 -0.571 13.166 1.00 92.31 85 ALA A C 1
ATOM 624 O O . ALA A 1 85 ? -2.869 -1.449 13.770 1.00 92.31 85 ALA A O 1
ATOM 625 N N . ASN A 1 86 ? -3.111 0.698 13.088 1.00 91.81 86 ASN A N 1
ATOM 626 C CA . ASN A 1 86 ? -1.843 1.218 13.588 1.00 91.81 86 ASN A CA 1
ATOM 627 C C . ASN A 1 86 ? -0.639 0.360 13.127 1.00 91.81 86 ASN A C 1
ATOM 629 O O . ASN A 1 86 ? 0.004 -0.318 13.949 1.00 91.81 86 ASN A O 1
ATOM 633 N N . PRO A 1 87 ? -0.364 0.304 11.808 1.00 91.81 87 PRO A N 1
ATOM 634 C CA . PRO A 1 87 ? 0.765 -0.452 11.288 1.00 91.81 87 PRO A CA 1
ATOM 635 C C . PRO A 1 87 ? 2.083 0.196 11.737 1.00 91.81 87 PRO A C 1
ATOM 637 O O . PRO A 1 87 ? 2.178 1.426 11.776 1.00 91.81 87 PRO A O 1
ATOM 640 N N . PRO A 1 88 ? 3.129 -0.593 12.047 1.00 91.44 88 PRO A N 1
ATOM 641 C CA . PRO A 1 88 ? 4.439 -0.036 12.360 1.00 91.44 88 PRO A CA 1
ATOM 642 C C . PRO A 1 88 ? 4.938 0.849 11.202 1.00 91.44 88 PRO A C 1
ATOM 644 O O . PRO A 1 88 ? 5.001 0.363 10.068 1.00 91.44 88 PRO A O 1
ATOM 647 N N . PRO A 1 89 ? 5.327 2.118 11.448 1.00 92.44 89 PRO A N 1
ATOM 648 C CA . PRO A 1 89 ? 5.728 3.037 10.382 1.00 92.44 89 PRO A CA 1
ATOM 649 C C . PRO A 1 89 ? 6.832 2.480 9.482 1.00 92.44 89 PRO A C 1
ATOM 651 O O . PRO A 1 89 ? 6.744 2.589 8.266 1.00 92.44 89 PRO A O 1
ATOM 654 N N . THR A 1 90 ? 7.838 1.819 10.055 1.00 91.19 90 THR A N 1
ATOM 655 C CA . THR A 1 90 ? 8.927 1.212 9.280 1.00 91.19 90 THR A CA 1
ATOM 656 C C . THR A 1 90 ? 8.417 0.144 8.309 1.00 91.19 90 THR A C 1
ATOM 658 O O . THR A 1 90 ? 8.816 0.143 7.152 1.00 91.19 90 THR A O 1
ATOM 661 N N . GLN A 1 91 ? 7.485 -0.716 8.733 1.00 91.50 91 GLN A N 1
ATOM 662 C CA . GLN A 1 91 ? 6.936 -1.772 7.873 1.00 91.50 91 GLN A CA 1
ATOM 663 C C . GLN A 1 91 ? 6.091 -1.186 6.731 1.00 91.50 91 GLN A C 1
ATOM 665 O O . GLN A 1 91 ? 6.208 -1.621 5.588 1.00 91.50 91 GLN A O 1
ATOM 670 N N . LEU A 1 92 ? 5.267 -0.170 7.019 1.00 93.31 92 LEU A N 1
ATOM 671 C CA . LEU A 1 92 ? 4.479 0.509 5.985 1.00 93.31 92 LEU A CA 1
ATOM 672 C C . LEU A 1 92 ? 5.377 1.261 4.993 1.00 93.31 92 LEU A C 1
ATOM 674 O O . LEU A 1 92 ? 5.109 1.256 3.796 1.00 93.31 92 LEU A O 1
ATOM 678 N N . PHE A 1 93 ? 6.440 1.899 5.482 1.00 92.75 93 PHE A N 1
ATOM 679 C CA . PHE A 1 93 ? 7.422 2.572 4.639 1.00 92.75 93 PHE A CA 1
ATOM 680 C C . PHE A 1 93 ? 8.102 1.587 3.679 1.00 92.75 93 PHE A C 1
ATOM 682 O O . PHE A 1 93 ? 8.130 1.842 2.477 1.00 92.75 93 PHE A O 1
ATOM 689 N N . GLU A 1 94 ? 8.577 0.446 4.188 1.00 91.50 94 GLU A N 1
ATOM 690 C CA . GLU A 1 94 ? 9.202 -0.593 3.362 1.00 91.50 94 GLU A CA 1
ATOM 691 C C . GLU A 1 94 ? 8.236 -1.159 2.318 1.00 91.50 94 GLU A C 1
ATOM 693 O O . GLU A 1 94 ? 8.637 -1.342 1.173 1.00 91.50 94 GLU A O 1
ATOM 698 N N . LEU A 1 95 ? 6.956 -1.358 2.663 1.00 93.31 95 LEU A N 1
ATOM 699 C CA . LEU A 1 95 ? 5.933 -1.748 1.689 1.00 93.31 95 LEU A CA 1
ATOM 700 C C . LEU A 1 95 ? 5.814 -0.716 0.559 1.00 93.31 95 LEU A C 1
ATOM 702 O O . LEU A 1 95 ? 5.877 -1.075 -0.613 1.00 93.31 95 LEU A O 1
ATOM 706 N N . LEU A 1 96 ? 5.626 0.562 0.898 1.00 94.00 96 LEU A N 1
ATOM 707 C CA . LEU A 1 96 ? 5.439 1.626 -0.094 1.00 94.00 96 LEU A CA 1
ATOM 708 C C . LEU A 1 96 ? 6.667 1.783 -0.990 1.00 94.00 96 LEU A C 1
ATOM 710 O O . LEU A 1 96 ? 6.528 1.971 -2.197 1.00 94.00 96 LEU A O 1
ATOM 714 N N . GLN A 1 97 ? 7.862 1.668 -0.410 1.00 91.81 97 GLN A N 1
ATOM 715 C CA . GLN A 1 97 ? 9.105 1.730 -1.161 1.00 91.81 97 GLN A CA 1
ATOM 716 C C . GLN A 1 97 ? 9.274 0.511 -2.074 1.00 91.81 97 GLN A C 1
ATOM 718 O O . GLN A 1 97 ? 9.597 0.674 -3.245 1.00 91.81 97 GLN A O 1
ATOM 723 N N . ALA A 1 98 ? 8.982 -0.695 -1.586 1.00 91.31 98 ALA A N 1
ATOM 724 C CA . ALA A 1 98 ? 9.013 -1.908 -2.398 1.00 91.31 98 ALA A CA 1
ATOM 725 C C . ALA A 1 98 ? 8.035 -1.830 -3.580 1.00 91.31 98 ALA A C 1
ATOM 727 O O . ALA A 1 98 ? 8.394 -2.155 -4.708 1.00 91.31 98 ALA A O 1
ATOM 728 N N . LEU A 1 99 ? 6.821 -1.320 -3.344 1.00 92.19 99 LEU A N 1
ATOM 729 C CA . LEU A 1 99 ? 5.836 -1.088 -4.398 1.00 92.19 99 LEU A CA 1
ATOM 730 C C . LEU A 1 99 ? 6.289 -0.021 -5.400 1.00 92.19 99 LEU A C 1
ATOM 732 O O . LEU A 1 99 ? 5.959 -0.135 -6.579 1.00 92.19 99 LEU A O 1
ATOM 736 N N . ALA A 1 100 ? 7.043 0.993 -4.979 1.00 91.81 100 ALA A N 1
ATOM 737 C CA . ALA A 1 100 ? 7.574 2.036 -5.857 1.00 91.81 100 ALA A CA 1
ATOM 738 C C . ALA A 1 100 ? 8.790 1.575 -6.690 1.00 91.81 100 ALA A C 1
ATOM 740 O O . ALA A 1 100 ? 8.928 1.988 -7.844 1.00 91.81 100 ALA A O 1
ATOM 741 N N . ASP A 1 101 ? 9.635 0.703 -6.138 1.00 89.56 101 ASP A N 1
ATOM 742 C CA . ASP A 1 101 ? 10.870 0.212 -6.764 1.00 89.56 101 ASP A CA 1
ATOM 743 C C . ASP A 1 101 ? 10.614 -0.714 -7.961 1.00 89.56 101 ASP A C 1
ATOM 745 O O . ASP A 1 101 ? 9.638 -1.455 -7.996 1.00 89.56 101 ASP A O 1
ATOM 749 N N . GLN A 1 102 ? 11.504 -0.721 -8.957 1.00 81.75 102 GLN A N 1
ATOM 750 C CA . GLN A 1 102 ? 11.325 -1.530 -10.172 1.00 81.75 102 GLN A CA 1
ATOM 751 C C . GLN A 1 102 ? 11.114 -3.029 -9.858 1.00 81.75 102 GLN A C 1
ATOM 753 O O . GLN A 1 102 ? 11.855 -3.586 -9.035 1.00 81.75 102 GLN A O 1
ATOM 758 N N . PRO A 1 103 ? 10.141 -3.691 -10.520 1.00 75.44 103 PRO A N 1
ATOM 759 C CA . PRO A 1 103 ? 9.894 -5.118 -10.335 1.00 75.44 103 PRO A CA 1
ATOM 760 C C . PRO A 1 103 ? 11.154 -5.930 -10.663 1.00 75.44 103 PRO A C 1
ATOM 762 O O . PRO A 1 103 ? 11.952 -5.553 -11.521 1.00 75.44 103 PRO A O 1
ATOM 765 N N . GLY A 1 104 ? 11.362 -7.030 -9.938 1.00 67.19 104 GLY A N 1
ATOM 766 C CA . GLY A 1 104 ? 12.538 -7.896 -10.088 1.00 67.19 104 GLY A CA 1
ATOM 767 C C . GLY A 1 104 ? 13.788 -7.451 -9.320 1.00 67.19 104 GLY A C 1
ATOM 768 O O . GLY A 1 104 ? 14.722 -8.238 -9.203 1.00 67.19 104 GLY A O 1
ATOM 769 N N . THR A 1 105 ? 13.806 -6.243 -8.743 1.00 64.81 105 THR A N 1
ATOM 770 C CA . THR A 1 105 ? 14.925 -5.812 -7.884 1.00 64.81 105 THR A CA 1
ATOM 771 C C . THR A 1 105 ? 14.906 -6.562 -6.551 1.00 64.81 105 THR A C 1
ATOM 773 O O . THR A 1 105 ? 15.929 -7.088 -6.128 1.00 64.81 105 THR A O 1
ATOM 776 N N . HIS A 1 106 ? 13.737 -6.643 -5.909 1.00 64.56 106 HIS A N 1
ATOM 777 C CA . HIS A 1 106 ? 13.494 -7.434 -4.702 1.00 64.56 106 HIS A CA 1
ATOM 778 C C . HIS A 1 106 ? 12.023 -7.850 -4.664 1.00 64.56 106 HIS A C 1
ATOM 780 O O . HIS A 1 106 ? 11.149 -7.039 -4.963 1.00 64.56 106 HIS A O 1
ATOM 786 N N . ASP A 1 107 ? 11.754 -9.092 -4.269 1.00 81.62 107 ASP A N 1
ATOM 787 C CA . ASP A 1 107 ? 10.392 -9.541 -3.985 1.00 81.62 107 ASP A CA 1
ATOM 788 C C . ASP A 1 107 ? 9.830 -8.791 -2.762 1.00 81.62 107 ASP A C 1
ATOM 790 O O . ASP A 1 107 ? 10.492 -8.687 -1.723 1.00 81.62 107 ASP A O 1
ATOM 794 N N . VAL A 1 108 ? 8.617 -8.245 -2.894 1.00 85.44 108 VAL A N 1
ATOM 795 C CA . VAL A 1 108 ? 7.998 -7.386 -1.870 1.00 85.44 108 VAL A CA 1
ATOM 796 C C . VAL A 1 108 ? 7.794 -8.157 -0.564 1.00 85.44 108 VAL A C 1
ATOM 798 O O . VAL A 1 108 ? 8.062 -7.616 0.511 1.00 85.44 108 VAL A O 1
ATOM 801 N N . ALA A 1 109 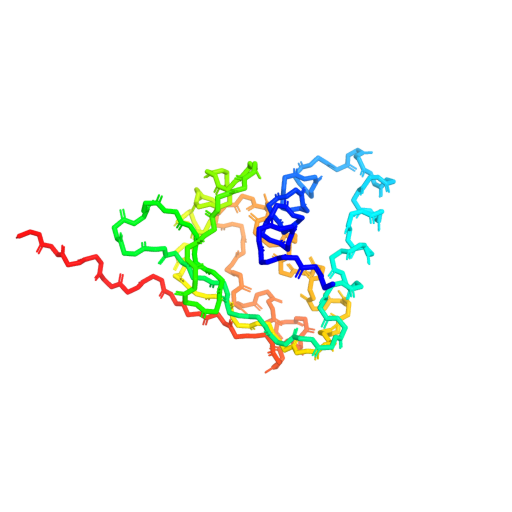? 7.378 -9.425 -0.638 1.00 83.56 109 ALA A N 1
ATOM 802 C CA . ALA A 1 109 ? 7.160 -10.251 0.546 1.00 83.56 109 ALA A CA 1
ATOM 803 C C . ALA A 1 109 ? 8.480 -10.554 1.272 1.00 83.56 109 ALA A C 1
ATOM 805 O O . ALA A 1 109 ? 8.564 -10.381 2.488 1.00 83.56 109 ALA A O 1
ATOM 806 N N . ASN A 1 110 ? 9.536 -10.908 0.537 1.00 82.56 110 ASN A N 1
ATOM 807 C CA . ASN A 1 110 ? 10.870 -11.113 1.106 1.00 82.56 110 ASN A CA 1
ATOM 808 C C . ASN A 1 110 ? 11.433 -9.844 1.757 1.00 82.56 110 ASN A C 1
ATOM 810 O O . ASN A 1 110 ? 12.011 -9.908 2.843 1.00 82.56 110 ASN A O 1
ATOM 814 N N . ARG A 1 111 ? 11.246 -8.679 1.129 1.00 85.00 111 ARG A N 1
ATOM 815 C CA . ARG A 1 111 ? 11.693 -7.398 1.689 1.00 85.00 111 ARG A CA 1
ATOM 816 C C . ARG A 1 111 ? 10.958 -7.054 2.981 1.00 85.00 111 ARG A C 1
ATOM 818 O O . ARG A 1 111 ? 11.583 -6.641 3.955 1.00 85.00 111 ARG A O 1
ATOM 825 N N . LEU A 1 112 ? 9.649 -7.275 3.013 1.00 86.19 112 LEU A N 1
ATOM 826 C CA . LEU A 1 112 ? 8.850 -7.110 4.221 1.00 86.19 112 LEU A CA 1
ATOM 827 C C . LEU A 1 112 ? 9.265 -8.082 5.328 1.00 86.19 112 LEU A C 1
ATOM 829 O O . LEU A 1 112 ? 9.428 -7.658 6.471 1.00 86.19 112 LEU A O 1
ATOM 833 N N . ALA A 1 113 ? 9.516 -9.349 5.001 1.00 84.06 113 ALA A N 1
ATOM 834 C CA . ALA A 1 113 ? 10.019 -10.326 5.961 1.00 84.06 113 ALA A CA 1
ATOM 835 C C . ALA A 1 113 ? 11.379 -9.903 6.548 1.00 84.06 113 ALA A C 1
ATOM 837 O O . ALA A 1 113 ? 11.570 -9.969 7.762 1.00 84.06 113 ALA A O 1
ATOM 838 N N . ALA A 1 114 ? 12.297 -9.391 5.718 1.00 83.81 114 ALA A N 1
ATOM 839 C CA . ALA A 1 114 ? 13.587 -8.857 6.166 1.00 83.81 114 ALA A CA 1
ATOM 840 C C . ALA A 1 114 ? 13.440 -7.617 7.069 1.00 83.81 114 ALA A C 1
ATOM 842 O O . ALA A 1 114 ? 14.227 -7.427 7.994 1.00 83.81 114 ALA A O 1
ATOM 843 N N . ALA A 1 115 ? 12.402 -6.808 6.846 1.00 81.69 115 ALA A N 1
ATOM 844 C CA . ALA A 1 115 ? 12.027 -5.689 7.710 1.00 81.69 115 ALA A CA 1
ATOM 845 C C . ALA A 1 115 ? 11.286 -6.121 8.994 1.00 81.69 115 ALA A C 1
ATOM 847 O O . ALA A 1 115 ? 10.861 -5.269 9.779 1.00 81.69 115 ALA A O 1
ATOM 848 N N . GLY A 1 116 ? 11.103 -7.429 9.212 1.00 80.56 116 GLY A N 1
ATOM 849 C CA . GLY A 1 116 ? 10.367 -7.975 10.349 1.00 80.56 116 GLY A CA 1
ATOM 850 C C . GLY A 1 116 ? 8.868 -7.682 10.289 1.00 80.56 116 GLY A C 1
ATOM 851 O O . GLY A 1 116 ? 8.239 -7.523 11.333 1.00 80.56 116 GLY A O 1
ATOM 852 N N . ALA A 1 117 ? 8.296 -7.544 9.089 1.00 80.19 117 ALA A N 1
ATOM 853 C CA . ALA A 1 117 ? 6.867 -7.336 8.909 1.00 80.19 117 ALA A CA 1
ATOM 854 C C . ALA A 1 117 ? 6.090 -8.642 9.087 1.00 80.19 117 ALA A C 1
ATOM 856 O O . ALA A 1 117 ? 5.937 -9.442 8.171 1.00 80.19 117 ALA A O 1
ATOM 857 N N . ASP A 1 118 ? 5.581 -8.834 10.296 1.00 79.25 118 ASP A N 1
ATOM 858 C CA . ASP A 1 118 ? 4.711 -9.935 10.706 1.00 79.25 118 ASP A CA 1
ATOM 859 C C . ASP A 1 118 ? 3.218 -9.558 10.657 1.00 79.25 118 ASP A C 1
ATOM 861 O O . ASP A 1 118 ? 2.344 -10.425 10.579 1.00 79.25 118 ASP A O 1
ATOM 865 N N . ARG A 1 119 ? 2.911 -8.252 10.696 1.00 83.25 119 ARG A N 1
ATOM 866 C CA . ARG A 1 119 ? 1.533 -7.737 10.759 1.00 83.25 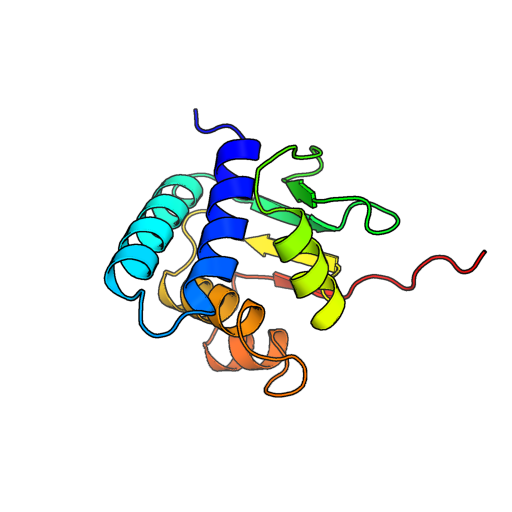119 ARG A CA 1
ATOM 867 C C . ARG A 1 119 ? 0.950 -7.326 9.406 1.00 83.25 119 ARG A C 1
ATOM 869 O O . ARG A 1 119 ? -0.273 -7.313 9.284 1.00 83.25 119 ARG A O 1
ATOM 876 N N . ILE A 1 120 ? 1.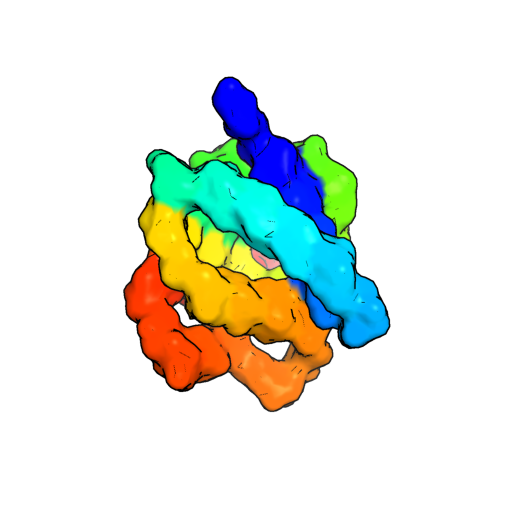783 -6.990 8.419 1.00 90.06 120 ILE A N 1
ATOM 877 C CA . ILE A 1 120 ? 1.348 -6.718 7.039 1.00 90.06 120 ILE A CA 1
ATOM 878 C C . ILE A 1 120 ? 1.352 -8.039 6.274 1.00 90.06 120 ILE A C 1
ATOM 880 O O . ILE A 1 120 ? 2.380 -8.710 6.219 1.00 90.06 120 ILE A O 1
ATOM 884 N N . ARG A 1 121 ? 0.217 -8.414 5.679 1.00 90.00 121 ARG A N 1
ATOM 885 C CA . ARG A 1 121 ? 0.109 -9.645 4.881 1.00 90.00 121 ARG A CA 1
ATOM 886 C C . ARG A 1 121 ? -0.040 -9.298 3.412 1.00 90.00 121 ARG A C 1
ATOM 888 O O . ARG A 1 121 ? -0.815 -8.412 3.072 1.00 90.00 121 ARG A O 1
ATOM 895 N N . ILE A 1 122 ? 0.674 -10.025 2.564 1.00 90.25 122 ILE A N 1
ATOM 896 C CA . ILE A 1 122 ? 0.577 -9.923 1.110 1.00 90.25 122 ILE A CA 1
ATOM 897 C C . ILE A 1 122 ? 0.067 -11.259 0.589 1.00 90.25 122 ILE A C 1
ATOM 899 O O . ILE A 1 122 ? 0.585 -12.305 0.981 1.00 90.25 122 ILE A O 1
ATOM 903 N N . ALA A 1 123 ? -0.928 -11.217 -0.292 1.00 89.50 123 ALA A N 1
ATOM 904 C CA . ALA A 1 123 ? -1.341 -12.372 -1.071 1.00 89.50 123 ALA A CA 1
ATOM 905 C C . ALA A 1 123 ? -1.057 -12.119 -2.559 1.00 89.50 123 ALA A C 1
ATOM 907 O O . ALA A 1 123 ? -1.307 -11.010 -3.053 1.00 89.50 123 ALA A O 1
ATOM 908 N N . PRO A 1 124 ? -0.543 -13.127 -3.284 1.00 86.69 124 PRO A N 1
ATOM 909 C CA . PRO A 1 124 ? -0.327 -13.006 -4.715 1.00 86.69 124 PRO A CA 1
ATOM 910 C C . PRO A 1 124 ? -1.660 -12.813 -5.438 1.00 86.69 124 PRO A C 1
ATOM 912 O O . PRO A 1 124 ? -2.715 -13.232 -4.951 1.00 86.69 124 PRO A O 1
ATOM 915 N N . ALA A 1 125 ? -1.612 -12.197 -6.616 1.00 80.94 125 ALA A N 1
ATOM 916 C CA . ALA A 1 125 ? -2.740 -12.234 -7.531 1.00 80.94 125 ALA A CA 1
ATOM 917 C C . ALA A 1 125 ? -3.036 -13.712 -7.818 1.00 80.94 125 ALA A C 1
ATOM 919 O O . ALA A 1 125 ? -2.151 -14.462 -8.236 1.00 80.94 125 ALA A O 1
ATOM 920 N N . GLY A 1 126 ? -4.254 -14.163 -7.498 1.00 66.75 126 GLY A N 1
ATOM 921 C CA . GLY A 1 126 ? -4.678 -15.516 -7.846 1.00 66.75 126 GLY A CA 1
ATOM 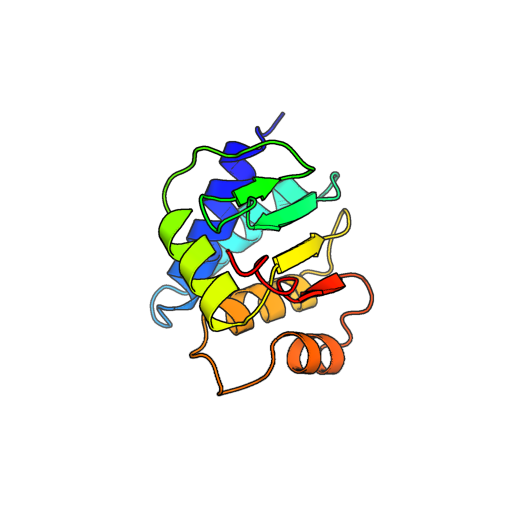922 C C . GLY A 1 126 ? -4.520 -15.740 -9.354 1.00 66.75 126 GLY A C 1
ATOM 923 O O . GLY A 1 126 ? -4.474 -14.761 -10.103 1.00 66.75 126 GLY A O 1
ATOM 924 N N . PRO A 1 127 ? -4.435 -16.997 -9.827 1.00 50.25 127 PRO A N 1
ATOM 925 C CA . PRO A 1 127 ? -4.404 -17.248 -11.259 1.00 50.25 127 PRO A CA 1
ATOM 926 C C . PRO A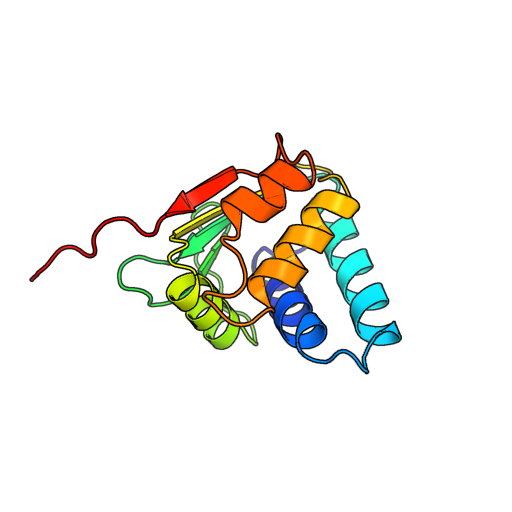 1 127 ? -5.623 -16.563 -11.878 1.00 50.25 127 PRO A C 1
ATOM 928 O O . PRO A 1 127 ? -6.756 -16.869 -11.495 1.00 50.25 127 PRO A O 1
ATOM 931 N N . SER A 1 128 ? -5.389 -15.606 -12.784 1.00 44.34 128 SER A N 1
ATOM 932 C CA . SER A 1 128 ? -6.451 -15.042 -13.611 1.00 44.34 128 SER A CA 1
ATOM 933 C C . SER A 1 128 ? -7.249 -16.222 -14.160 1.00 44.34 128 SER A C 1
ATOM 935 O O . SER A 1 128 ? -6.623 -17.131 -14.715 1.00 44.34 128 SER A O 1
ATOM 937 N N . PRO A 1 129 ? -8.579 -16.288 -13.967 1.00 40.06 129 PRO A N 1
ATOM 938 C CA . PRO A 1 129 ? -9.354 -17.342 -14.592 1.00 40.06 129 PRO A CA 1
ATOM 939 C C . PRO A 1 129 ? -9.134 -17.206 -16.098 1.00 40.06 129 PRO A C 1
ATOM 941 O O . PRO A 1 129 ? -9.534 -16.211 -16.702 1.00 40.06 129 PRO A O 1
ATOM 944 N N . SER A 1 130 ? -8.399 -18.158 -16.676 1.00 34.81 130 SER A N 1
ATOM 945 C CA . SER A 1 130 ? -8.258 -18.275 -18.121 1.00 34.81 130 SER A CA 1
ATOM 946 C C . SER A 1 130 ? -9.664 -18.366 -18.728 1.00 34.81 130 SER A C 1
ATOM 948 O O . SER A 1 130 ? -10.503 -19.056 -18.139 1.00 34.81 130 SER A O 1
ATOM 950 N N . PRO A 1 131 ? -9.942 -17.661 -19.840 1.00 50.50 131 PRO A N 1
ATOM 951 C CA . PRO A 1 131 ? -11.235 -17.733 -20.516 1.00 50.50 131 PRO A CA 1
ATOM 952 C C . PRO A 1 131 ? -11.565 -19.147 -21.010 1.00 50.50 131 PRO A C 1
ATOM 954 O O . PRO A 1 131 ? -10.618 -19.922 -21.291 1.00 50.50 131 PRO A O 1
#